Protein AF-A0A1H9HGC7-F1 (afdb_monomer_lite)

Secondary structure (DSSP, 8-state):
---HHHHHHHHHHHTT--HHHHHHHHT-S-HHHHHTT---HHHHHHHHHHHHHHHHHHHHHHHHHHHHH-TTEEEEE-TTS-EEEEESS-TT-EEEEEEETTEEEEEE-SHHHHHHHHHHHTT---EEEEETTEEEEESS--TT----HHHHHHHTTS--

pLDDT: mean 76.73, std 12.63, range [36.69, 89.75]

Structure (mmCIF, N/CA/C/O backbone):
data_AF-A0A1H9HGC7-F1
#
_entry.id   AF-A0A1H9HGC7-F1
#
loop_
_atom_site.group_PDB
_atom_site.id
_atom_site.type_symbol
_atom_site.label_atom_id
_atom_site.label_alt_id
_atom_site.label_comp_id
_atom_site.label_asym_id
_atom_site.label_entity_id
_atom_site.label_seq_id
_atom_site.pdbx_PDB_ins_code
_atom_site.Cartn_x
_atom_site.Cartn_y
_atom_site.Cartn_z
_atom_site.occupancy
_atom_site.B_iso_or_equiv
_atom_site.auth_seq_id
_atom_site.auth_comp_id
_atom_site.auth_asym_id
_atom_site.auth_atom_id
_atom_site.pdbx_PDB_model_num
ATOM 1 N N . MET A 1 1 ? 0.383 15.444 -14.347 1.00 65.25 1 MET A N 1
ATOM 2 C CA . MET A 1 1 ? 0.521 14.049 -14.819 1.00 65.25 1 MET A CA 1
ATOM 3 C C . MET A 1 1 ? 1.938 13.588 -14.507 1.00 65.25 1 MET A C 1
ATOM 5 O O . MET A 1 1 ? 2.855 14.262 -14.966 1.00 65.25 1 MET A O 1
ATOM 9 N N . PRO A 1 2 ? 2.133 12.532 -13.699 1.00 83.44 2 PRO A N 1
ATOM 10 C CA . PRO A 1 2 ? 3.463 11.997 -13.406 1.00 83.44 2 PRO A CA 1
ATOM 11 C C . PRO A 1 2 ? 4.119 11.429 -14.672 1.00 83.44 2 PRO A C 1
ATOM 13 O O . PRO A 1 2 ? 3.441 10.863 -15.534 1.00 83.44 2 PRO A O 1
ATOM 16 N N . THR A 1 3 ? 5.437 11.585 -14.802 1.00 88.50 3 THR A N 1
ATOM 17 C CA . THR A 1 3 ? 6.179 11.038 -15.945 1.00 88.50 3 THR A CA 1
ATOM 18 C C . THR A 1 3 ? 6.333 9.520 -15.819 1.00 88.50 3 THR A C 1
ATOM 20 O O . THR A 1 3 ? 6.203 8.951 -14.735 1.00 88.50 3 THR A O 1
ATOM 23 N N . ILE A 1 4 ? 6.669 8.829 -16.915 1.00 85.81 4 ILE A N 1
ATOM 24 C CA . ILE A 1 4 ? 6.965 7.384 -16.867 1.00 85.81 4 ILE A CA 1
ATOM 25 C C . ILE A 1 4 ? 8.121 7.057 -15.908 1.00 85.81 4 ILE A C 1
ATOM 27 O O . ILE A 1 4 ? 8.149 5.991 -15.297 1.00 85.81 4 ILE A O 1
ATOM 31 N N . ARG A 1 5 ? 9.064 7.994 -15.744 1.00 85.31 5 ARG A N 1
ATOM 32 C CA . ARG A 1 5 ? 10.174 7.878 -14.800 1.00 85.31 5 ARG A CA 1
ATOM 33 C C . ARG A 1 5 ? 9.674 7.911 -13.359 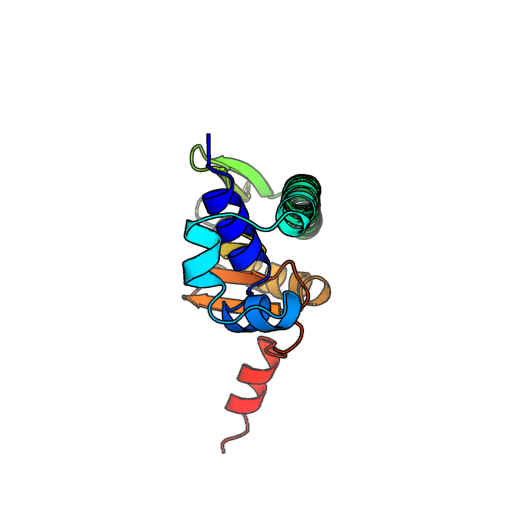1.00 85.31 5 ARG A C 1
ATOM 35 O O . ARG A 1 5 ? 10.078 7.045 -12.586 1.00 85.31 5 ARG A O 1
ATOM 42 N N . ASP A 1 6 ? 8.792 8.857 -13.039 1.00 87.56 6 ASP A N 1
ATOM 43 C CA . ASP A 1 6 ? 8.202 8.995 -11.702 1.00 87.56 6 ASP A CA 1
ATOM 44 C C . ASP A 1 6 ? 7.384 7.754 -11.346 1.00 87.56 6 ASP A C 1
ATOM 46 O O . ASP A 1 6 ? 7.555 7.184 -10.272 1.00 87.56 6 ASP A O 1
ATOM 50 N N . ARG A 1 7 ? 6.566 7.272 -12.291 1.00 88.31 7 ARG A N 1
ATOM 51 C CA . ARG A 1 7 ? 5.774 6.041 -12.142 1.00 88.31 7 ARG A CA 1
ATOM 52 C C . ARG A 1 7 ? 6.665 4.821 -11.894 1.00 88.31 7 ARG A C 1
ATOM 54 O O . ARG A 1 7 ? 6.388 4.020 -11.004 1.00 88.31 7 ARG A O 1
ATOM 61 N N . PHE A 1 8 ? 7.784 4.709 -12.615 1.00 88.56 8 PHE A N 1
ATOM 62 C CA . PHE A 1 8 ? 8.765 3.650 -12.368 1.00 88.56 8 PHE A CA 1
ATOM 63 C C . PHE A 1 8 ? 9.429 3.767 -10.992 1.00 88.56 8 PHE A C 1
ATOM 65 O O . PHE A 1 8 ? 9.649 2.755 -10.331 1.00 88.56 8 PHE A O 1
ATOM 72 N N . ASP A 1 9 ? 9.765 4.979 -10.544 1.00 87.06 9 ASP A N 1
ATOM 73 C CA . ASP A 1 9 ? 10.339 5.176 -9.212 1.00 87.06 9 ASP A CA 1
ATOM 74 C C . ASP A 1 9 ? 9.341 4.840 -8.098 1.00 87.06 9 ASP A C 1
ATOM 76 O O . ASP A 1 9 ? 9.755 4.286 -7.078 1.00 87.06 9 ASP A O 1
ATOM 80 N N . THR A 1 10 ? 8.048 5.112 -8.295 1.00 86.75 10 THR A N 1
ATOM 81 C CA . THR A 1 10 ? 6.971 4.666 -7.399 1.00 86.75 10 THR A CA 1
ATOM 82 C C . THR A 1 10 ? 6.912 3.145 -7.334 1.00 86.75 10 THR A C 1
ATOM 84 O O . THR A 1 10 ? 7.028 2.595 -6.241 1.00 86.75 10 THR A O 1
ATOM 87 N N . LEU A 1 11 ? 6.857 2.466 -8.487 1.00 87.00 11 LEU A N 1
ATOM 88 C CA . LEU A 1 11 ? 6.891 1.003 -8.558 1.00 87.00 11 LEU A CA 1
ATOM 89 C C . LEU A 1 11 ? 8.130 0.434 -7.853 1.00 87.00 11 LEU A C 1
ATOM 91 O O . LEU A 1 11 ? 8.024 -0.460 -7.020 1.00 87.00 11 LEU A O 1
ATOM 95 N N . ARG A 1 12 ? 9.321 0.969 -8.149 1.00 87.06 12 ARG A N 1
ATOM 96 C CA . ARG A 1 12 ? 10.576 0.512 -7.540 1.00 87.06 12 ARG A CA 1
ATOM 97 C C . ARG A 1 12 ? 10.525 0.621 -6.016 1.00 87.06 12 ARG A C 1
ATOM 99 O O . ARG A 1 12 ? 10.976 -0.289 -5.327 1.00 87.06 12 ARG A O 1
ATOM 106 N N . LYS A 1 13 ? 10.009 1.738 -5.494 1.00 85.25 13 LYS A N 1
ATOM 107 C CA . LYS A 1 13 ? 9.845 1.945 -4.049 1.00 85.25 13 LYS A CA 1
ATOM 108 C C . LYS A 1 13 ? 8.814 0.984 -3.460 1.00 85.25 13 LYS A C 1
ATOM 110 O O . LYS A 1 13 ? 9.096 0.420 -2.410 1.00 85.25 13 LYS A O 1
ATOM 115 N N . ALA A 1 14 ? 7.686 0.768 -4.138 1.00 82.25 14 ALA A N 1
ATOM 116 C CA . ALA A 1 14 ? 6.649 -0.166 -3.707 1.00 82.25 14 ALA A CA 1
ATOM 117 C C . ALA A 1 14 ? 7.193 -1.590 -3.572 1.00 82.25 14 ALA A C 1
ATOM 119 O O . ALA A 1 14 ? 7.023 -2.221 -2.535 1.00 82.25 14 ALA A O 1
ATOM 120 N N . MET A 1 15 ? 7.943 -2.046 -4.575 1.00 81.19 15 MET A N 1
ATOM 121 C CA . MET A 1 15 ? 8.594 -3.359 -4.585 1.00 81.19 15 MET A CA 1
ATOM 122 C C . MET A 1 15 ? 9.834 -3.443 -3.681 1.00 81.19 15 MET A C 1
ATOM 124 O O . MET A 1 15 ? 10.465 -4.494 -3.605 1.00 81.19 15 MET A O 1
ATOM 128 N N . ASN A 1 16 ? 10.223 -2.340 -3.030 1.00 79.94 16 ASN A N 1
ATOM 129 C CA . ASN A 1 16 ? 11.457 -2.210 -2.255 1.00 79.94 16 ASN A CA 1
ATOM 130 C C . ASN A 1 16 ? 12.726 -2.637 -3.030 1.00 79.94 16 ASN A C 1
ATOM 132 O O . ASN A 1 16 ? 13.687 -3.140 -2.451 1.00 79.94 16 ASN A O 1
ATOM 136 N N . TRP A 1 17 ? 12.746 -2.438 -4.351 1.00 83.56 17 TRP A N 1
ATOM 137 C CA . TRP A 1 17 ? 13.875 -2.833 -5.194 1.00 83.56 17 TRP A CA 1
ATOM 138 C C . TRP A 1 17 ? 15.028 -1.844 -5.080 1.00 83.56 17 TRP A C 1
ATOM 140 O O . TRP A 1 17 ? 14.872 -0.643 -5.346 1.00 83.56 17 TRP A O 1
ATOM 150 N N . ALA A 1 18 ? 16.222 -2.340 -4.769 1.00 84.75 18 ALA A N 1
ATOM 151 C CA . ALA A 1 18 ? 17.431 -1.552 -4.924 1.00 84.75 18 ALA A CA 1
ATOM 152 C C . ALA A 1 18 ? 17.772 -1.382 -6.415 1.00 84.75 18 ALA A C 1
ATOM 154 O O . ALA A 1 18 ? 17.355 -2.154 -7.280 1.00 84.75 18 ALA A O 1
ATOM 155 N N . TRP A 1 19 ? 18.579 -0.372 -6.740 1.00 84.62 19 TRP A N 1
ATOM 156 C CA . TRP A 1 19 ? 19.085 -0.217 -8.109 1.00 84.62 19 TRP A CA 1
ATOM 157 C C . TRP A 1 19 ? 19.912 -1.425 -8.568 1.00 84.62 19 TRP A C 1
ATOM 159 O O . TRP A 1 19 ? 19.841 -1.791 -9.738 1.00 84.62 19 TRP A O 1
ATOM 169 N N . SER A 1 20 ? 20.609 -2.086 -7.640 1.00 83.25 20 SER A N 1
ATOM 170 C CA . SER A 1 20 ? 21.324 -3.343 -7.879 1.00 83.25 20 SER A CA 1
ATOM 171 C C . SER A 1 20 ? 20.393 -4.504 -8.237 1.00 83.25 20 SER A C 1
ATOM 173 O O . SER A 1 20 ? 20.763 -5.356 -9.043 1.00 83.25 20 SER A O 1
ATOM 175 N N . ASP A 1 21 ? 19.176 -4.540 -7.687 1.00 81.38 21 ASP A N 1
ATOM 176 C CA . ASP A 1 21 ? 18.182 -5.548 -8.065 1.00 81.38 21 ASP A CA 1
ATOM 177 C C . ASP A 1 21 ? 17.707 -5.327 -9.494 1.00 81.38 21 ASP A C 1
ATOM 179 O O . ASP A 1 21 ? 17.607 -6.276 -10.266 1.00 81.38 21 ASP A O 1
ATOM 183 N N . ILE A 1 22 ? 17.496 -4.069 -9.882 1.00 80.62 22 ILE A N 1
ATOM 184 C CA . ILE A 1 22 ? 17.139 -3.723 -11.260 1.00 80.62 22 ILE A CA 1
ATOM 185 C C . ILE A 1 22 ? 18.280 -4.087 -12.216 1.00 80.62 22 ILE A C 1
ATOM 187 O O . ILE A 1 22 ? 18.021 -4.636 -13.288 1.00 80.62 22 ILE A O 1
ATOM 191 N N . ASP A 1 23 ? 19.533 -3.826 -11.842 1.00 81.69 23 ASP A N 1
ATOM 192 C CA . ASP A 1 23 ? 20.704 -4.255 -12.617 1.00 81.69 23 ASP A CA 1
ATOM 193 C C . ASP A 1 23 ? 20.703 -5.774 -12.826 1.00 81.69 23 ASP A C 1
ATOM 195 O O . ASP A 1 23 ? 20.821 -6.239 -13.961 1.00 81.69 23 ASP A O 1
ATOM 199 N N . ARG A 1 24 ? 20.462 -6.547 -11.759 1.00 79.00 24 ARG A N 1
ATOM 200 C CA . ARG A 1 24 ? 20.371 -8.014 -11.804 1.00 79.00 24 ARG A CA 1
ATOM 201 C C . ARG A 1 24 ? 19.218 -8.510 -12.684 1.00 79.00 24 ARG A C 1
ATOM 203 O O . ARG A 1 24 ? 19.439 -9.375 -13.524 1.00 79.00 24 ARG A O 1
ATOM 210 N N . ILE A 1 25 ? 18.016 -7.954 -12.526 1.00 73.56 25 ILE A N 1
ATOM 211 C CA . ILE A 1 25 ? 16.813 -8.338 -13.291 1.00 73.56 25 ILE A CA 1
ATOM 212 C C . ILE A 1 25 ? 16.983 -8.022 -14.781 1.00 73.56 25 ILE A C 1
ATOM 214 O O . ILE A 1 25 ? 16.529 -8.772 -15.640 1.00 73.56 25 ILE A O 1
ATOM 218 N N . THR A 1 26 ? 17.628 -6.899 -15.100 1.00 73.56 26 THR A N 1
ATOM 219 C CA . THR A 1 26 ? 17.728 -6.405 -16.482 1.00 73.56 26 THR A CA 1
ATOM 220 C C . THR A 1 26 ? 19.036 -6.755 -17.185 1.00 73.56 26 THR A C 1
ATOM 222 O O . THR A 1 26 ? 19.164 -6.475 -18.378 1.00 73.56 26 THR A O 1
ATOM 225 N N . GLY A 1 27 ? 20.013 -7.315 -16.467 1.00 73.94 27 GLY A N 1
ATOM 226 C CA . GLY A 1 27 ? 21.366 -7.574 -16.968 1.00 73.94 27 GLY A CA 1
ATOM 227 C C . GLY A 1 27 ? 22.159 -6.306 -17.312 1.00 73.94 27 GLY A C 1
ATOM 228 O O . GLY A 1 27 ? 23.167 -6.378 -18.016 1.00 73.94 27 GLY A O 1
ATOM 229 N N . ARG A 1 28 ? 21.703 -5.128 -16.870 1.00 73.69 28 ARG A N 1
ATOM 230 C CA . ARG A 1 28 ? 22.367 -3.844 -17.136 1.00 73.69 28 ARG A CA 1
ATOM 231 C C . ARG A 1 28 ? 23.425 -3.564 -16.070 1.00 73.69 28 ARG A C 1
ATOM 233 O O . ARG A 1 28 ? 23.315 -4.008 -14.936 1.00 73.69 28 ARG A O 1
ATOM 240 N N . LYS A 1 29 ? 24.449 -2.790 -16.441 1.00 70.75 29 LYS A N 1
ATOM 241 C CA . LYS A 1 29 ? 25.354 -2.135 -15.486 1.00 70.75 29 LYS A CA 1
ATOM 242 C C . LYS A 1 29 ? 24.912 -0.674 -15.354 1.00 70.75 29 LYS A C 1
ATOM 244 O O . LYS A 1 29 ? 24.826 0.017 -16.372 1.00 70.75 29 LYS A O 1
ATOM 249 N N . ASN A 1 30 ? 24.638 -0.206 -14.135 1.00 75.12 30 ASN A N 1
ATOM 250 C CA . ASN A 1 30 ? 24.211 1.165 -13.815 1.00 75.12 30 ASN A CA 1
ATOM 251 C C . ASN A 1 30 ? 22.805 1.535 -14.334 1.00 75.12 30 ASN A C 1
ATOM 253 O O . ASN A 1 30 ? 22.620 2.516 -15.064 1.00 75.12 30 ASN A O 1
ATOM 257 N N . ALA A 1 31 ? 21.790 0.765 -13.949 1.00 72.88 31 ALA A N 1
ATOM 258 C CA . ALA A 1 31 ? 20.389 0.982 -14.300 1.00 72.88 31 ALA A CA 1
ATOM 259 C C . ALA A 1 31 ? 19.909 2.382 -13.913 1.00 72.88 31 ALA A C 1
ATOM 261 O O . ALA A 1 31 ? 19.223 3.010 -14.717 1.00 72.88 31 ALA A O 1
ATOM 262 N N . ALA A 1 32 ? 20.333 2.905 -12.757 1.00 71.19 32 ALA A N 1
ATOM 263 C CA . ALA A 1 32 ? 19.978 4.249 -12.294 1.00 71.19 32 ALA A CA 1
ATOM 264 C C . ALA A 1 32 ? 20.281 5.336 -13.348 1.00 71.19 32 ALA A C 1
ATOM 266 O O . ALA A 1 32 ? 19.413 6.139 -13.6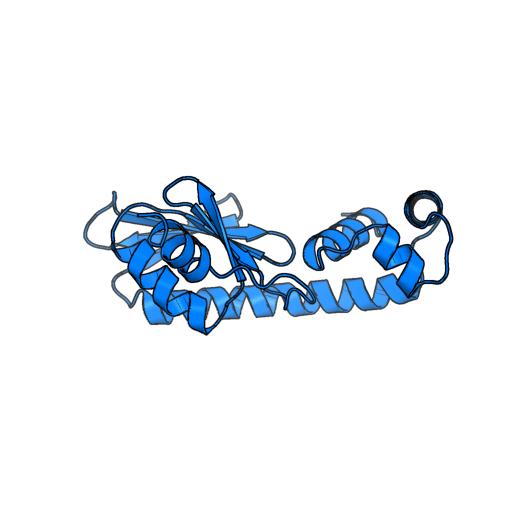86 1.00 71.19 32 ALA A O 1
ATOM 267 N N . THR A 1 33 ? 21.483 5.314 -13.930 1.00 66.94 33 THR A N 1
ATOM 268 C CA . THR A 1 33 ? 21.955 6.307 -14.915 1.00 66.94 33 THR A CA 1
ATOM 269 C C . THR A 1 33 ? 21.389 6.081 -16.321 1.00 66.94 33 THR A C 1
ATOM 271 O O . THR A 1 33 ? 21.372 6.992 -17.145 1.00 66.94 33 THR A O 1
ATOM 274 N N . ASN A 1 34 ? 20.945 4.865 -16.638 1.00 67.94 34 ASN A N 1
ATOM 275 C CA . ASN A 1 34 ? 20.360 4.547 -17.944 1.00 67.94 34 ASN A CA 1
ATOM 276 C C . ASN A 1 34 ? 18.846 4.769 -17.973 1.00 67.94 34 ASN A C 1
ATOM 278 O O . ASN A 1 34 ? 18.289 5.129 -19.010 1.00 67.94 34 ASN A O 1
ATOM 282 N N . ILE A 1 35 ? 18.176 4.599 -16.837 1.00 70.19 35 ILE A N 1
ATOM 283 C CA . ILE A 1 35 ? 16.739 4.826 -16.705 1.00 70.19 35 ILE A CA 1
ATOM 284 C C . ILE A 1 35 ? 16.386 6.315 -16.767 1.00 70.19 35 ILE A C 1
ATOM 286 O O . ILE A 1 35 ? 15.309 6.650 -17.253 1.00 70.19 35 ILE A O 1
ATOM 290 N N . THR A 1 36 ? 17.302 7.212 -16.390 1.00 64.62 36 THR A N 1
ATOM 291 C CA . THR A 1 36 ? 17.152 8.654 -16.657 1.00 64.62 36 THR A CA 1
ATOM 292 C C . THR A 1 36 ? 17.128 8.980 -18.152 1.00 64.62 36 THR A C 1
ATOM 294 O O . THR A 1 36 ? 16.536 9.983 -18.535 1.00 64.62 36 THR A O 1
ATOM 297 N N . LYS A 1 37 ? 17.717 8.130 -19.008 1.00 70.62 37 LYS A N 1
ATOM 298 C CA . LYS A 1 37 ? 17.674 8.279 -20.472 1.00 70.62 37 LYS A CA 1
ATOM 299 C C . LYS A 1 37 ? 16.448 7.607 -21.088 1.00 70.62 37 LYS A C 1
ATOM 301 O O . LYS A 1 37 ? 15.843 8.168 -21.997 1.00 70.62 37 LYS A O 1
ATOM 306 N N . ARG A 1 38 ? 16.097 6.395 -20.638 1.00 76.50 38 ARG A N 1
ATOM 307 C CA . ARG A 1 38 ? 14.918 5.656 -21.121 1.00 76.50 38 ARG A CA 1
ATOM 308 C C . ARG A 1 38 ? 14.493 4.552 -20.152 1.00 76.50 38 ARG A C 1
ATOM 310 O O . ARG A 1 38 ? 15.275 3.647 -19.851 1.00 76.50 38 ARG A O 1
ATOM 317 N N . VAL A 1 39 ? 13.221 4.570 -19.753 1.00 78.31 39 VAL A N 1
ATOM 318 C CA . VAL A 1 39 ? 12.591 3.479 -18.994 1.00 78.31 39 VAL A CA 1
ATOM 319 C C . VAL A 1 39 ? 12.482 2.225 -19.890 1.00 78.31 39 VAL A C 1
ATOM 321 O O . VAL A 1 39 ? 12.060 2.339 -21.043 1.00 78.31 39 VAL A O 1
ATOM 324 N N . PRO A 1 40 ? 12.921 1.034 -19.432 1.00 74.69 40 PRO A N 1
ATOM 325 C CA . PRO A 1 40 ? 12.818 -0.209 -20.197 1.00 74.69 40 PRO A CA 1
ATOM 326 C C . PRO A 1 40 ? 11.374 -0.575 -20.562 1.00 74.69 40 PRO A C 1
ATOM 328 O O . PRO A 1 40 ? 10.469 -0.359 -19.768 1.00 74.69 40 PRO A O 1
ATOM 331 N N . ALA A 1 41 ? 11.166 -1.234 -21.706 1.00 78.81 41 ALA A N 1
ATOM 332 C CA . ALA A 1 41 ? 9.830 -1.630 -22.167 1.00 78.81 41 ALA A CA 1
ATOM 333 C C . ALA A 1 41 ? 9.069 -2.518 -21.160 1.00 78.81 41 ALA A C 1
ATOM 335 O O . ALA A 1 41 ? 7.890 -2.286 -20.916 1.00 78.81 41 ALA A O 1
ATOM 336 N N . TRP A 1 42 ? 9.747 -3.476 -20.514 1.00 80.06 42 TRP A N 1
ATOM 337 C CA . TRP A 1 42 ? 9.127 -4.353 -19.508 1.00 80.06 42 TRP A CA 1
ATOM 338 C C . TRP A 1 42 ? 8.553 -3.579 -18.312 1.00 80.06 42 TRP A C 1
ATOM 340 O O . TRP A 1 42 ? 7.564 -3.999 -17.717 1.00 80.06 42 TRP A O 1
ATOM 350 N N . ALA A 1 43 ? 9.148 -2.431 -17.974 1.00 81.75 43 ALA A N 1
ATOM 351 C CA . ALA A 1 43 ? 8.710 -1.626 -16.847 1.00 81.75 43 ALA A CA 1
ATOM 352 C C . ALA A 1 43 ? 7.350 -0.973 -17.108 1.00 81.75 43 ALA A C 1
ATOM 354 O O . ALA A 1 43 ? 6.623 -0.727 -16.158 1.00 81.75 43 ALA A O 1
ATOM 355 N N . HIS A 1 44 ? 6.968 -0.746 -18.369 1.00 82.62 44 HIS A N 1
ATOM 356 C CA . HIS A 1 44 ? 5.637 -0.229 -18.696 1.00 82.62 44 HIS A CA 1
ATOM 357 C C . HIS A 1 44 ? 4.538 -1.204 -18.267 1.00 82.62 44 HIS A C 1
ATOM 359 O O . HIS A 1 44 ? 3.603 -0.793 -17.589 1.00 82.62 44 HIS A O 1
ATOM 365 N N . LEU A 1 45 ? 4.700 -2.493 -18.588 1.00 82.75 45 LEU A N 1
ATOM 366 C CA . LEU A 1 45 ? 3.760 -3.537 -18.177 1.00 82.75 45 LEU A CA 1
ATOM 367 C C . LEU A 1 45 ? 3.709 -3.672 -16.650 1.00 82.75 45 LEU A C 1
ATOM 369 O O . LEU A 1 45 ? 2.634 -3.792 -16.073 1.00 82.75 45 LEU A O 1
ATOM 373 N N . ALA A 1 46 ? 4.868 -3.627 -15.988 1.00 83.31 46 ALA A N 1
ATOM 374 C CA . ALA A 1 46 ? 4.938 -3.722 -14.532 1.00 83.31 46 ALA A CA 1
ATOM 375 C C . ALA A 1 46 ? 4.283 -2.517 -13.832 1.00 83.31 46 ALA A C 1
ATOM 377 O O . ALA A 1 46 ? 3.597 -2.693 -12.828 1.00 83.31 46 ALA A O 1
ATOM 378 N N . ILE A 1 47 ? 4.461 -1.307 -14.375 1.00 85.56 47 ILE A N 1
ATOM 379 C CA . ILE A 1 47 ? 3.803 -0.087 -13.890 1.00 85.56 47 ILE A CA 1
ATOM 380 C C . ILE A 1 47 ? 2.289 -0.208 -14.053 1.00 85.56 47 ILE A C 1
ATOM 382 O O . ILE A 1 47 ? 1.562 0.027 -13.097 1.00 85.56 47 ILE A O 1
ATOM 386 N N . GLU A 1 48 ? 1.811 -0.596 -15.236 1.00 84.94 48 GLU A N 1
ATOM 387 C CA . GLU A 1 48 ? 0.376 -0.714 -15.511 1.00 84.94 48 GLU A CA 1
ATOM 388 C C . GLU A 1 48 ? -0.290 -1.773 -14.628 1.00 84.94 48 GLU A C 1
ATOM 390 O O . GLU A 1 48 ? -1.357 -1.531 -14.060 1.00 84.94 48 GLU A O 1
ATOM 395 N N . ALA A 1 49 ? 0.370 -2.920 -14.444 1.00 84.06 49 ALA A N 1
ATOM 396 C CA . ALA A 1 49 ? -0.088 -3.937 -13.512 1.00 84.06 49 ALA A CA 1
ATOM 397 C C . ALA A 1 49 ? -0.187 -3.360 -12.093 1.00 84.06 49 ALA A C 1
ATOM 399 O O . ALA A 1 49 ? -1.247 -3.428 -11.476 1.00 84.06 49 ALA A O 1
ATOM 400 N N . HIS A 1 50 ? 0.882 -2.742 -11.588 1.00 83.69 50 HIS A N 1
ATOM 401 C CA . HIS A 1 50 ? 0.902 -2.170 -10.243 1.00 83.69 50 HIS A CA 1
ATOM 402 C C . HIS A 1 50 ? -0.189 -1.118 -10.031 1.00 83.69 50 HIS A C 1
ATOM 404 O O . HIS A 1 50 ? -0.953 -1.236 -9.081 1.00 83.69 50 HIS A O 1
ATOM 410 N N . GLU A 1 51 ? -0.330 -0.158 -10.942 1.00 85.19 51 GLU A N 1
ATOM 411 C CA . GLU A 1 51 ? -1.338 0.904 -10.842 1.00 85.19 51 GLU A CA 1
ATOM 412 C C . GLU A 1 51 ? -2.775 0.376 -10.932 1.00 85.19 51 GLU A C 1
ATOM 414 O O . GLU A 1 51 ? -3.696 0.986 -10.394 1.00 85.19 51 GLU A O 1
ATOM 419 N N . THR A 1 52 ? -2.979 -0.777 -11.571 1.00 85.31 52 THR A N 1
ATOM 420 C CA . THR A 1 52 ? -4.290 -1.437 -11.629 1.00 85.31 52 THR A CA 1
ATOM 421 C C . THR A 1 52 ? -4.586 -2.241 -10.360 1.00 85.31 52 THR A C 1
ATOM 423 O O . THR A 1 52 ? -5.728 -2.278 -9.895 1.00 85.31 52 THR A O 1
ATOM 426 N N . TYR A 1 53 ? -3.577 -2.911 -9.797 1.00 81.44 53 TYR A N 1
ATOM 427 C CA . TYR A 1 53 ? -3.740 -3.774 -8.623 1.00 81.44 53 TYR A CA 1
ATOM 428 C C . TYR A 1 53 ? -3.692 -3.011 -7.299 1.00 81.44 53 TYR A C 1
ATOM 430 O O . TYR A 1 53 ? -4.374 -3.407 -6.355 1.00 81.44 53 TYR A O 1
ATOM 438 N N . GLU A 1 54 ? -2.929 -1.924 -7.214 1.00 82.25 54 GLU A N 1
ATOM 439 C CA . GLU A 1 54 ? -2.735 -1.165 -5.977 1.00 82.25 54 GLU A CA 1
ATOM 440 C C . GLU A 1 54 ? -4.059 -0.647 -5.387 1.00 82.25 54 GLU A C 1
ATOM 442 O O . GLU A 1 54 ? -4.313 -0.944 -4.219 1.00 82.25 54 GLU A O 1
ATOM 447 N N . PRO A 1 55 ? -4.980 -0.018 -6.147 1.00 84.12 55 PRO A N 1
ATOM 448 C CA . PRO A 1 55 ? -6.273 0.402 -5.602 1.00 84.12 55 PRO A CA 1
ATOM 449 C C . PRO A 1 55 ? -7.109 -0.766 -5.062 1.00 84.12 55 PRO A C 1
ATOM 451 O O . PRO A 1 55 ? -7.799 -0.632 -4.056 1.00 84.12 55 PRO A O 1
ATOM 454 N N . ARG A 1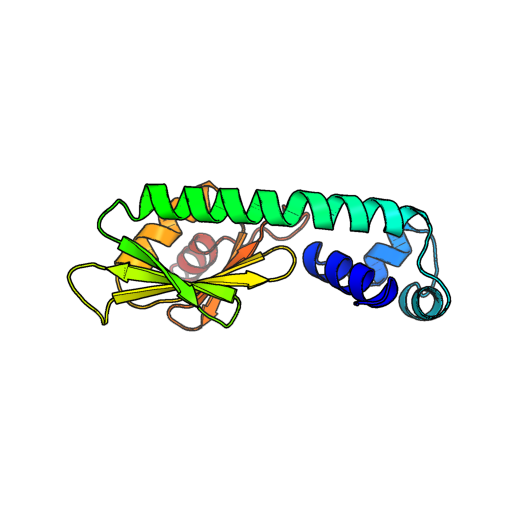 56 ? -7.031 -1.942 -5.702 1.00 84.75 56 ARG A N 1
ATOM 455 C CA . ARG A 1 56 ? -7.745 -3.142 -5.236 1.00 84.75 56 ARG A CA 1
ATOM 456 C C . ARG A 1 56 ? -7.171 -3.649 -3.918 1.00 84.75 56 ARG A C 1
ATOM 458 O O . ARG A 1 56 ? -7.929 -3.991 -3.018 1.00 84.75 56 ARG A O 1
ATOM 465 N N . LEU A 1 57 ? -5.845 -3.660 -3.786 1.00 82.69 57 LEU A N 1
ATOM 466 C CA . LEU A 1 57 ? -5.176 -4.014 -2.533 1.00 82.69 57 LEU A CA 1
ATOM 467 C C . LEU A 1 57 ? -5.545 -3.041 -1.410 1.00 82.69 57 LEU A C 1
ATOM 469 O O . LEU A 1 57 ? -5.817 -3.482 -0.298 1.00 82.69 57 LEU A O 1
ATOM 473 N N . GLN A 1 58 ? -5.611 -1.740 -1.701 1.00 86.69 58 GLN A N 1
ATOM 474 C CA . GLN A 1 58 ? -6.033 -0.730 -0.727 1.00 86.69 58 GLN A CA 1
ATOM 475 C C . GLN A 1 58 ? -7.463 -0.979 -0.231 1.00 86.69 58 GLN A C 1
ATOM 477 O O . GLN A 1 58 ? -7.698 -0.937 0.974 1.00 86.69 58 GLN A O 1
ATOM 482 N N . LEU A 1 59 ? -8.398 -1.311 -1.127 1.00 86.75 59 LEU A N 1
ATOM 483 C CA . LEU A 1 59 ? -9.768 -1.673 -0.745 1.00 86.75 59 LEU A CA 1
ATOM 484 C C . LEU A 1 59 ? -9.806 -2.912 0.155 1.00 86.75 59 LEU A C 1
ATOM 486 O O . LEU A 1 59 ? -10.470 -2.889 1.184 1.00 86.75 59 LEU A O 1
ATOM 490 N N . HIS A 1 60 ? -9.031 -3.952 -0.161 1.00 86.81 60 HIS A N 1
ATOM 491 C CA . HIS A 1 60 ? -8.947 -5.138 0.697 1.00 86.81 60 HIS A CA 1
ATOM 492 C C . HIS A 1 60 ? -8.414 -4.825 2.101 1.00 86.81 60 HIS A C 1
ATOM 494 O O . HIS A 1 60 ? -8.895 -5.402 3.073 1.00 86.81 60 HIS A O 1
ATOM 500 N N . VAL A 1 61 ? -7.449 -3.908 2.222 1.00 87.06 61 VAL A N 1
ATOM 501 C CA . VAL A 1 61 ? -6.948 -3.443 3.527 1.00 87.06 61 VAL A CA 1
ATOM 502 C C . VAL A 1 61 ? -8.043 -2.710 4.296 1.00 87.06 61 VAL A C 1
ATOM 504 O O . VAL A 1 61 ? -8.234 -2.975 5.480 1.00 87.06 61 VAL A O 1
ATOM 507 N N . ILE A 1 62 ? -8.770 -1.810 3.630 1.00 87.81 62 ILE A N 1
ATOM 508 C CA . ILE A 1 62 ? -9.881 -1.060 4.232 1.00 87.81 62 ILE A CA 1
ATOM 509 C C . ILE A 1 62 ? -10.955 -2.027 4.735 1.00 87.81 62 ILE A C 1
ATOM 511 O O . ILE A 1 62 ? -11.340 -1.954 5.898 1.00 87.81 62 ILE A O 1
ATOM 515 N N . ASP A 1 63 ? -11.372 -2.984 3.908 1.00 87.44 63 ASP A N 1
ATOM 516 C CA . ASP A 1 63 ? -12.366 -3.992 4.284 1.00 87.44 63 ASP A CA 1
ATOM 517 C C . ASP A 1 63 ? -11.887 -4.850 5.462 1.00 87.44 63 ASP A C 1
ATOM 519 O O . ASP A 1 63 ? -12.640 -5.096 6.406 1.00 87.44 63 ASP A O 1
ATOM 523 N N . ALA A 1 64 ? -10.618 -5.267 5.450 1.00 86.62 64 ALA A N 1
ATOM 524 C CA . ALA A 1 64 ? -10.020 -6.048 6.527 1.00 86.62 64 ALA A CA 1
ATOM 525 C C . ALA A 1 64 ? -9.966 -5.280 7.859 1.00 86.62 64 ALA A C 1
ATOM 527 O O . ALA A 1 64 ? -10.102 -5.900 8.917 1.00 86.62 64 ALA A O 1
ATOM 528 N N . ILE A 1 65 ? -9.760 -3.961 7.819 1.00 88.50 65 ILE A N 1
ATOM 529 C CA . ILE A 1 65 ? -9.785 -3.094 9.003 1.00 88.50 65 ILE A CA 1
ATOM 530 C C . ILE A 1 65 ? -11.226 -2.880 9.473 1.00 88.50 65 ILE A C 1
ATOM 532 O O . ILE A 1 65 ? -11.494 -3.069 10.657 1.00 88.50 65 ILE A O 1
ATOM 536 N N . ASN A 1 66 ? -12.157 -2.582 8.563 1.00 87.75 66 ASN A N 1
ATOM 537 C CA . ASN A 1 66 ? -13.580 -2.401 8.874 1.00 87.75 66 ASN A CA 1
ATOM 538 C C . ASN A 1 66 ? -14.167 -3.621 9.590 1.00 87.75 66 ASN A C 1
ATOM 540 O O . ASN A 1 66 ? -14.787 -3.487 10.641 1.00 87.75 66 ASN A O 1
ATOM 544 N N . GLN A 1 67 ? -13.904 -4.824 9.072 1.00 86.25 67 GLN A N 1
ATOM 545 C CA . GLN A 1 67 ? -14.372 -6.074 9.683 1.00 86.25 67 GLN A CA 1
ATOM 546 C C . GLN A 1 67 ? -13.853 -6.282 11.112 1.00 86.25 67 GLN A C 1
ATOM 548 O O . GLN A 1 67 ? -14.511 -6.938 11.914 1.00 86.25 67 GLN A O 1
ATOM 553 N N . ARG A 1 68 ? -12.665 -5.755 11.430 1.00 86.94 68 ARG A N 1
ATOM 554 C CA . ARG A 1 68 ? -12.026 -5.913 12.744 1.00 86.94 68 ARG A CA 1
ATOM 555 C C . ARG A 1 68 ? -12.424 -4.825 13.730 1.00 86.94 68 ARG A C 1
ATOM 557 O O . ARG A 1 68 ? -12.565 -5.114 14.919 1.00 86.94 68 ARG A O 1
ATOM 564 N N . LEU A 1 69 ? -12.575 -3.589 13.252 1.00 84.56 69 LEU A N 1
ATOM 565 C CA . LEU A 1 69 ? -13.001 -2.453 14.065 1.00 84.56 69 LEU A CA 1
ATOM 566 C C . LEU A 1 69 ? -14.483 -2.542 14.436 1.00 84.56 69 LEU A C 1
ATOM 568 O O . LEU A 1 69 ? -14.807 -2.215 15.573 1.00 84.56 69 LEU A O 1
ATOM 572 N N . GLY A 1 70 ? -15.329 -3.059 13.542 1.00 82.50 70 GLY A N 1
ATOM 573 C CA . GLY A 1 70 ? -16.773 -3.162 13.752 1.00 82.50 70 GLY A CA 1
ATOM 574 C C . GLY A 1 70 ? -17.521 -1.859 13.450 1.00 82.50 70 GLY A C 1
ATOM 575 O O . GLY A 1 70 ? -16.921 -0.825 13.162 1.00 82.50 70 GLY A O 1
ATOM 576 N N . ASP A 1 71 ? -18.852 -1.915 13.532 1.00 79.81 71 ASP A N 1
ATOM 577 C CA . ASP A 1 71 ? -19.757 -0.827 13.114 1.00 79.81 71 ASP A CA 1
ATOM 578 C C . ASP A 1 71 ? -19.736 0.401 14.049 1.00 79.81 71 ASP A C 1
ATOM 580 O O . ASP A 1 71 ? -20.281 1.461 13.741 1.00 79.81 71 ASP A O 1
ATOM 584 N N . GLU A 1 72 ? -19.110 0.266 15.215 1.00 79.31 72 GLU A N 1
ATOM 585 C CA . GLU A 1 72 ? -18.914 1.329 16.206 1.00 79.31 72 GLU A CA 1
ATOM 586 C C . GLU A 1 72 ? -17.889 2.400 15.784 1.00 79.31 72 GLU A C 1
ATOM 588 O O . GLU A 1 72 ? -17.874 3.489 16.369 1.00 79.31 72 GLU A O 1
ATOM 593 N N . TRP A 1 73 ? -17.065 2.109 14.770 1.00 82.62 73 TRP A N 1
ATOM 594 C CA . TRP A 1 73 ? -16.060 3.017 14.220 1.00 82.62 73 TRP A CA 1
ATOM 595 C C . TRP A 1 73 ? -16.521 3.585 12.879 1.00 82.62 73 TRP A C 1
ATOM 597 O O . TRP A 1 73 ? -16.758 2.859 11.916 1.00 82.62 73 TRP A O 1
ATOM 607 N N . LEU A 1 74 ? -16.611 4.910 12.798 1.00 82.44 74 LEU A N 1
ATOM 608 C CA . LEU A 1 74 ? -16.972 5.611 11.574 1.00 82.44 74 LEU A CA 1
ATOM 609 C C . LEU A 1 74 ? -15.733 5.912 10.735 1.00 82.44 74 LEU A C 1
ATOM 611 O O . LEU A 1 74 ? -14.731 6.424 11.236 1.00 82.44 74 LEU A O 1
ATOM 615 N N . LEU A 1 75 ? -15.838 5.642 9.434 1.00 84.44 75 LEU A N 1
ATOM 616 C CA . LEU A 1 75 ? -14.822 5.979 8.445 1.00 84.44 75 LEU A CA 1
ATOM 617 C C . LEU A 1 75 ? -15.019 7.420 7.969 1.00 84.44 75 LEU A C 1
ATOM 619 O O . LEU A 1 75 ? -16.067 7.779 7.427 1.00 84.44 75 LEU A O 1
ATOM 623 N N . LYS A 1 76 ? -13.977 8.236 8.107 1.00 82.94 76 LYS A N 1
ATOM 624 C CA . LYS A 1 76 ? -13.908 9.600 7.591 1.00 82.94 76 LYS A CA 1
ATOM 625 C C . LYS A 1 76 ? -12.705 9.732 6.665 1.00 82.94 76 LYS A C 1
ATOM 627 O O . LYS A 1 76 ? -11.565 9.556 7.077 1.00 82.94 76 LYS A O 1
ATOM 632 N N . GLN A 1 77 ? -12.949 10.058 5.400 1.00 79.88 77 GLN A N 1
ATOM 633 C CA . GLN A 1 77 ? -11.866 10.405 4.481 1.00 79.88 77 GLN A CA 1
ATOM 634 C C . GLN A 1 77 ? -11.432 11.850 4.705 1.00 79.88 77 GLN A C 1
ATOM 636 O O . GLN A 1 77 ? -12.248 12.775 4.667 1.00 79.88 77 GLN A O 1
ATOM 641 N N . GLU A 1 78 ? -10.138 12.041 4.924 1.00 77.38 78 GLU A N 1
ATOM 642 C CA . GLU A 1 78 ? -9.539 13.359 5.003 1.00 77.38 78 GLU A CA 1
ATOM 643 C C . GLU A 1 78 ? -9.231 13.936 3.611 1.00 77.38 78 GLU A C 1
ATOM 645 O O . GLU A 1 78 ? -8.940 13.191 2.671 1.00 77.38 78 GLU A O 1
ATOM 650 N N . PRO A 1 79 ? -9.178 15.276 3.468 1.00 68.50 79 PRO A N 1
ATOM 651 C CA . PRO A 1 79 ? -8.770 15.936 2.223 1.00 68.50 79 PRO A CA 1
ATOM 652 C C . PRO A 1 79 ? -7.348 15.573 1.767 1.00 68.50 79 PRO A C 1
ATOM 654 O O . PRO A 1 79 ? -7.009 15.728 0.597 1.00 68.50 79 PRO A O 1
ATOM 657 N N . SER A 1 80 ? -6.514 15.107 2.698 1.00 69.44 80 SER A N 1
ATOM 658 C CA . SER A 1 80 ? -5.154 14.614 2.468 1.00 69.44 80 SER A CA 1
ATOM 659 C C . SER A 1 80 ? -5.116 13.254 1.752 1.00 69.44 80 SER A C 1
ATOM 661 O O . SER A 1 80 ? -4.046 12.824 1.323 1.00 69.44 80 SER A O 1
ATOM 663 N N . GLY A 1 81 ? -6.263 12.574 1.625 1.00 70.25 81 GLY A N 1
ATOM 664 C CA . GLY A 1 81 ? -6.364 11.188 1.165 1.00 70.25 81 GLY A CA 1
ATOM 665 C C . GLY A 1 81 ? -6.118 10.154 2.269 1.00 70.25 81 GLY A C 1
ATOM 666 O O . GLY A 1 81 ? -6.174 8.956 1.996 1.00 70.25 81 GLY A O 1
ATOM 667 N N . ALA A 1 82 ? -5.852 10.592 3.505 1.00 77.62 82 ALA A N 1
ATOM 668 C CA . ALA A 1 82 ? -5.824 9.718 4.671 1.00 77.62 82 ALA A CA 1
ATOM 669 C C . ALA A 1 82 ? -7.241 9.251 5.037 1.00 77.62 82 ALA A C 1
ATOM 671 O O . ALA A 1 82 ? -8.227 9.953 4.806 1.00 77.62 82 ALA A O 1
ATOM 672 N N . ILE A 1 83 ? -7.341 8.058 5.613 1.00 85.06 83 ILE A N 1
ATOM 673 C CA . ILE A 1 83 ? -8.592 7.500 6.122 1.00 85.06 83 ILE A CA 1
ATOM 674 C C . ILE A 1 83 ? -8.507 7.510 7.643 1.00 85.06 83 ILE A C 1
ATOM 676 O O . ILE A 1 83 ? -7.670 6.818 8.210 1.00 85.06 83 ILE A O 1
ATOM 680 N N . ALA A 1 84 ? -9.365 8.279 8.297 1.00 85.31 84 ALA A N 1
ATOM 681 C CA . ALA A 1 84 ? -9.488 8.305 9.745 1.00 85.31 84 ALA A CA 1
ATOM 682 C C . ALA A 1 84 ? -10.655 7.412 10.180 1.00 85.31 84 ALA A C 1
ATOM 684 O O . ALA A 1 84 ? -11.762 7.516 9.649 1.00 85.31 84 ALA A O 1
ATOM 685 N N . TYR A 1 85 ? -10.409 6.541 11.149 1.00 85.62 85 TYR A N 1
ATOM 686 C CA . TYR A 1 85 ? -11.425 5.785 11.865 1.00 85.62 85 TYR A CA 1
ATOM 687 C C . TYR A 1 85 ? -11.621 6.433 13.226 1.00 85.62 85 TYR A C 1
ATOM 689 O O . TYR A 1 85 ? -10.658 6.577 13.978 1.00 85.62 85 TYR A O 1
ATOM 697 N N . GLN A 1 86 ? -12.860 6.791 13.548 1.00 82.94 86 GLN A N 1
ATOM 698 C CA . GLN A 1 86 ? -13.202 7.427 14.816 1.00 82.94 86 GLN A CA 1
ATOM 699 C C . GLN A 1 86 ? -14.316 6.658 15.521 1.00 82.94 86 GLN A C 1
ATOM 701 O O . GLN A 1 86 ? -15.318 6.298 14.903 1.00 82.94 86 GLN A O 1
ATOM 706 N N . SER A 1 87 ? -14.145 6.416 16.818 1.00 79.88 87 SER A N 1
ATOM 707 C CA . SER A 1 87 ? -15.174 5.788 17.646 1.00 79.88 87 SER A CA 1
ATOM 708 C C . SER A 1 87 ? -16.370 6.724 17.851 1.00 79.88 87 SER A C 1
ATOM 710 O O . SER A 1 87 ? -16.203 7.915 18.117 1.00 79.88 87 SER A O 1
ATOM 712 N N . ASN A 1 88 ? -17.590 6.182 17.802 1.00 69.62 88 ASN A N 1
ATOM 713 C CA . ASN A 1 88 ? -18.824 6.931 18.084 1.00 69.62 88 ASN A CA 1
ATOM 714 C C . ASN A 1 88 ? -18.896 7.512 19.513 1.00 69.62 88 ASN A C 1
ATOM 716 O O . ASN A 1 88 ? -19.699 8.411 19.764 1.00 69.62 88 ASN A O 1
ATOM 720 N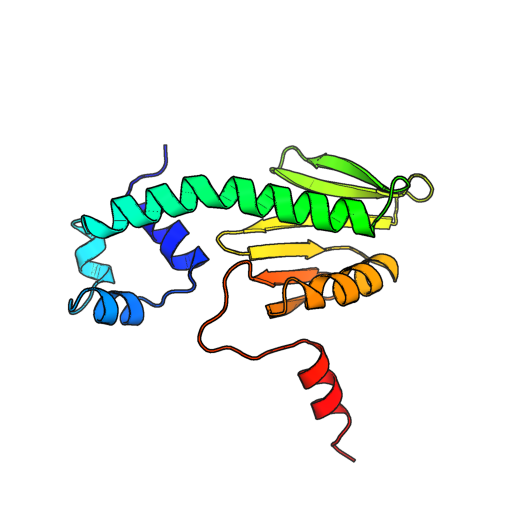 N . GLY A 1 89 ? -18.112 6.977 20.456 1.00 64.00 89 GLY A N 1
ATOM 721 C CA . GLY A 1 89 ? -18.187 7.330 21.878 1.00 64.00 89 GLY A CA 1
ATOM 722 C C . GLY A 1 89 ? -17.080 8.252 22.390 1.00 64.00 89 GLY A C 1
ATOM 723 O O . GLY A 1 89 ? -17.281 8.908 23.411 1.00 64.00 89 GLY A O 1
ATOM 724 N N . ASP A 1 90 ? -15.934 8.321 21.708 1.00 65.25 90 ASP A N 1
ATOM 725 C CA . ASP A 1 90 ? -14.785 9.111 22.155 1.00 65.25 90 ASP A CA 1
ATOM 726 C C . ASP A 1 90 ? -14.041 9.721 20.962 1.00 65.25 90 ASP A C 1
ATOM 728 O O . ASP A 1 90 ? -13.439 9.023 20.148 1.00 65.25 90 ASP A O 1
ATOM 732 N N . PHE A 1 91 ? -14.066 11.052 20.871 1.00 63.22 91 PHE A N 1
ATOM 733 C CA . PHE A 1 91 ? -13.394 11.788 19.801 1.00 63.22 91 PHE A CA 1
ATOM 734 C C . PHE A 1 91 ? -11.864 11.739 19.912 1.00 63.22 91 PHE A C 1
ATOM 736 O O . PHE A 1 91 ? -11.191 12.075 18.938 1.00 63.22 91 PHE A O 1
ATOM 743 N N . ASN A 1 92 ? -11.317 11.335 21.066 1.00 65.75 92 ASN A N 1
ATOM 744 C CA . ASN A 1 92 ? -9.874 11.190 21.269 1.00 65.75 92 ASN A CA 1
ATOM 745 C C . ASN A 1 92 ? -9.323 9.823 20.839 1.00 65.75 92 ASN A C 1
ATOM 747 O O . ASN A 1 92 ? -8.099 9.672 20.787 1.00 65.75 92 ASN A O 1
ATOM 751 N N . ASP A 1 93 ? -10.188 8.848 20.543 1.00 76.00 93 ASP A N 1
ATOM 752 C CA . ASP A 1 93 ? -9.786 7.526 20.062 1.00 76.00 93 ASP A CA 1
ATOM 753 C C . ASP A 1 93 ? -9.919 7.484 18.532 1.00 76.00 93 ASP A C 1
ATOM 755 O O . ASP A 1 93 ? -10.987 7.230 17.966 1.00 76.00 93 ASP A O 1
ATOM 759 N N . GLU A 1 94 ? -8.821 7.838 17.861 1.00 84.19 94 GLU A N 1
ATOM 760 C CA . GLU A 1 94 ? -8.723 7.916 16.405 1.00 84.19 94 GLU A CA 1
ATOM 761 C C . GLU A 1 94 ? -7.606 7.001 15.893 1.00 84.19 94 GLU A C 1
ATOM 763 O O . GLU A 1 94 ? -6.469 7.019 16.384 1.00 84.19 94 GLU A O 1
ATOM 768 N N . ILE A 1 95 ? -7.933 6.219 14.865 1.00 87.25 95 ILE A N 1
ATOM 769 C CA . ILE A 1 95 ? -6.986 5.394 14.121 1.00 87.25 95 ILE A CA 1
ATOM 770 C C . ILE A 1 95 ? -6.915 5.926 12.693 1.00 87.25 95 ILE A C 1
ATOM 772 O O . ILE A 1 95 ? -7.855 5.826 11.916 1.00 87.25 95 ILE A O 1
ATOM 776 N N . ASN A 1 96 ? -5.765 6.461 12.327 1.00 88.62 96 ASN A N 1
ATOM 777 C CA . ASN A 1 96 ? -5.457 6.978 11.008 1.00 88.62 96 ASN A CA 1
ATOM 778 C C . ASN A 1 96 ? -4.762 5.911 10.154 1.00 88.62 96 ASN A C 1
ATOM 780 O O . ASN A 1 96 ? -3.704 5.395 10.518 1.00 88.62 96 ASN A O 1
ATOM 784 N N . LEU A 1 97 ? -5.337 5.626 8.991 1.00 89.75 97 LEU A N 1
ATOM 785 C CA . LEU A 1 97 ? -4.813 4.772 7.935 1.00 89.75 97 LEU A CA 1
ATOM 786 C C . LEU A 1 97 ? -4.320 5.640 6.775 1.00 89.75 97 LEU A C 1
ATOM 788 O O . LEU A 1 97 ? -5.060 6.433 6.194 1.00 89.75 97 LEU A O 1
ATOM 792 N N . THR A 1 98 ? -3.063 5.450 6.395 1.00 89.00 98 THR A N 1
ATOM 793 C CA . THR A 1 98 ? -2.464 6.104 5.226 1.00 89.00 98 THR A CA 1
ATOM 794 C C . THR A 1 98 ? -1.804 5.078 4.321 1.00 89.00 98 THR A C 1
ATOM 796 O O . THR A 1 98 ? -1.180 4.126 4.788 1.00 89.00 98 THR A O 1
ATOM 799 N N . PHE A 1 99 ? -1.932 5.265 3.010 1.00 86.44 99 PHE A N 1
ATOM 800 C CA . PHE A 1 99 ? -1.290 4.401 2.027 1.00 86.44 99 PHE A CA 1
ATOM 801 C C . PHE A 1 99 ? 0.014 5.016 1.535 1.00 86.44 99 PHE A C 1
ATOM 803 O O . PHE A 1 99 ? 0.106 6.212 1.26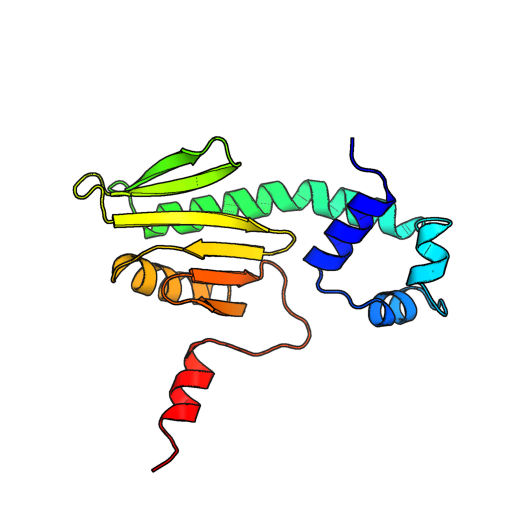1 1.00 86.44 99 PHE A O 1
ATOM 810 N N . ALA A 1 100 ? 1.029 4.170 1.413 1.00 82.94 100 ALA A N 1
ATOM 811 C CA . ALA A 1 100 ? 2.302 4.493 0.795 1.00 82.94 100 ALA A CA 1
ATOM 812 C C . ALA A 1 100 ? 2.584 3.460 -0.307 1.00 82.94 100 ALA A C 1
ATOM 814 O O . ALA A 1 100 ? 2.017 2.370 -0.276 1.00 82.94 100 ALA A O 1
ATOM 815 N N . PRO A 1 101 ? 3.482 3.740 -1.265 1.00 78.75 101 PRO A N 1
ATOM 816 C CA . PRO A 1 101 ? 3.801 2.765 -2.304 1.00 78.75 101 PRO A CA 1
ATOM 817 C C . PRO A 1 101 ? 4.203 1.413 -1.692 1.00 78.75 101 PRO A C 1
ATOM 819 O O . PRO A 1 101 ? 5.178 1.342 -0.935 1.00 78.75 101 PRO A O 1
ATOM 822 N N . GLY A 1 102 ? 3.430 0.361 -1.992 1.00 78.06 102 GLY A N 1
ATOM 823 C CA . GLY A 1 102 ? 3.654 -1.017 -1.519 1.00 78.06 102 GLY A CA 1
ATOM 824 C C . GLY A 1 102 ? 3.442 -1.259 -0.016 1.00 78.06 102 GLY A C 1
ATOM 825 O O . GLY A 1 102 ? 3.858 -2.297 0.508 1.00 78.06 102 GLY A O 1
ATOM 826 N N . ALA A 1 103 ? 2.834 -0.313 0.701 1.00 85.50 103 ALA A N 1
ATOM 827 C CA . ALA A 1 103 ? 2.648 -0.391 2.144 1.00 85.50 103 ALA A CA 1
ATOM 828 C C . ALA A 1 103 ? 1.402 0.372 2.613 1.00 85.50 103 ALA A C 1
ATOM 830 O O . ALA A 1 103 ? 0.898 1.270 1.944 1.00 85.50 103 ALA A O 1
ATOM 831 N N . PHE A 1 104 ? 0.948 0.075 3.821 1.00 88.94 104 PHE A N 1
ATOM 832 C CA . PHE A 1 104 ? 0.010 0.936 4.533 1.00 88.94 104 PHE A CA 1
ATOM 833 C C . PHE A 1 104 ? 0.528 1.221 5.933 1.00 88.94 104 PHE A C 1
ATOM 835 O O . PHE A 1 104 ? 1.327 0.466 6.485 1.00 88.94 104 PHE A O 1
ATOM 842 N N . ILE A 1 105 ? 0.123 2.353 6.485 1.00 89.44 105 ILE A N 1
ATOM 843 C CA . ILE A 1 105 ? 0.554 2.823 7.791 1.00 89.44 105 ILE A CA 1
ATOM 844 C C . ILE A 1 105 ? -0.694 3.042 8.624 1.00 89.44 105 ILE A C 1
ATOM 846 O O . ILE A 1 105 ? -1.579 3.802 8.232 1.00 89.44 105 ILE A O 1
ATOM 850 N N . LEU A 1 106 ? -0.736 2.378 9.772 1.00 89.62 106 LEU A N 1
ATOM 851 C CA . LEU A 1 106 ? -1.719 2.612 10.813 1.00 89.62 106 LEU A CA 1
ATOM 852 C C . LEU A 1 106 ? -1.084 3.451 11.905 1.00 89.62 106 LEU A C 1
ATOM 854 O O . LEU A 1 106 ? 0.021 3.165 12.362 1.00 89.62 106 LEU A O 1
ATOM 858 N N . SER A 1 107 ? -1.783 4.491 12.328 1.00 87.62 107 SER A N 1
ATOM 859 C CA . SER A 1 107 ? -1.367 5.323 13.444 1.00 87.62 107 SER A CA 1
ATOM 860 C C . SER A 1 107 ? -2.541 5.657 14.337 1.00 87.62 107 SER A C 1
ATOM 862 O O . SER A 1 107 ? -3.646 5.820 13.853 1.00 87.62 107 SER A O 1
ATOM 864 N N . GLY A 1 108 ? -2.316 5.754 15.633 1.00 84.12 108 GLY A N 1
ATOM 865 C CA . GLY A 1 108 ? -3.369 6.011 16.601 1.00 84.12 108 GLY A CA 1
ATOM 866 C C . GLY A 1 108 ? -2.836 5.859 18.013 1.00 84.12 108 GLY A C 1
ATOM 867 O O . GLY A 1 108 ? -1.642 5.628 18.229 1.00 84.12 108 GLY A O 1
ATOM 868 N N . LYS A 1 109 ? -3.720 6.002 18.990 1.00 78.62 109 LYS A N 1
ATOM 869 C CA . LYS A 1 109 ? -3.384 5.834 20.403 1.00 78.62 109 LYS A CA 1
ATOM 870 C C . LYS A 1 109 ? -4.416 4.925 21.041 1.00 78.62 109 LYS A C 1
ATOM 872 O O . LYS A 1 109 ? -5.581 5.011 20.704 1.00 78.62 109 LYS A O 1
ATOM 877 N N . GLY A 1 110 ? -3.977 4.097 21.981 1.00 77.38 110 GLY A N 1
ATOM 878 C CA . GLY A 1 110 ? -4.872 3.276 22.786 1.00 77.38 110 GLY A CA 1
ATOM 879 C C . GLY A 1 110 ? -4.836 1.782 22.453 1.00 77.38 110 GLY A C 1
ATOM 880 O O . GLY A 1 110 ? -4.252 1.361 21.452 1.00 77.38 110 GLY A O 1
ATOM 881 N N . PRO A 1 111 ? -5.470 0.968 23.313 1.00 79.25 111 PRO A N 1
ATOM 882 C CA . PRO A 1 111 ? -5.398 -0.492 23.256 1.00 79.25 111 PRO A CA 1
ATOM 883 C C . PRO A 1 111 ? -6.103 -1.074 22.025 1.00 79.25 111 PRO A C 1
ATOM 885 O O . PRO A 1 111 ? -5.801 -2.189 21.603 1.00 79.25 111 PRO A O 1
ATOM 888 N N . ARG A 1 112 ? -7.036 -0.329 21.413 1.00 84.69 112 ARG A N 1
ATOM 889 C CA . ARG A 1 112 ? -7.745 -0.795 20.217 1.00 84.69 112 ARG A CA 1
ATOM 890 C C . ARG A 1 112 ? -6.817 -0.915 19.013 1.00 84.69 112 ARG A C 1
ATOM 892 O O . ARG A 1 112 ? -6.953 -1.872 18.253 1.00 84.69 112 ARG A O 1
ATOM 899 N N . LEU A 1 113 ? -5.856 0.002 18.872 1.00 84.56 113 LEU A N 1
ATOM 900 C CA . LEU A 1 113 ? -4.831 -0.080 17.832 1.00 84.56 113 LEU A CA 1
ATOM 901 C C . LEU A 1 113 ? -3.953 -1.323 18.020 1.00 84.56 113 LEU A C 1
ATOM 903 O O . LEU A 1 113 ? -3.700 -2.026 17.047 1.00 84.56 113 LEU A O 1
ATOM 907 N N . GLU A 1 114 ? -3.529 -1.616 19.252 1.00 81.06 114 GLU A N 1
ATOM 908 C CA . GLU A 1 114 ? -2.711 -2.798 19.564 1.00 81.06 114 GLU A CA 1
ATOM 909 C C . GLU A 1 114 ? -3.456 -4.095 19.218 1.00 81.06 114 GLU A C 1
ATOM 911 O O . GLU A 1 114 ? -2.929 -4.940 18.496 1.00 81.06 114 GLU A O 1
ATOM 916 N N . GLY A 1 115 ? -4.727 -4.209 19.618 1.00 83.69 115 GLY A N 1
ATOM 917 C CA . GLY A 1 115 ? -5.556 -5.362 19.255 1.00 83.69 115 GLY A CA 1
ATOM 918 C C . GLY A 1 115 ? -5.798 -5.484 17.745 1.00 83.69 115 GLY A C 1
ATOM 919 O O . GLY A 1 115 ? -5.779 -6.586 17.198 1.00 83.69 115 GLY A O 1
ATOM 920 N N . LEU A 1 116 ? -5.990 -4.362 17.040 1.00 86.50 116 LEU A N 1
ATOM 921 C CA . LEU A 1 116 ? -6.114 -4.356 15.579 1.00 86.50 116 LEU A CA 1
ATOM 922 C C . LEU A 1 116 ? -4.820 -4.844 14.913 1.00 86.50 116 LEU A C 1
ATOM 924 O O . LEU A 1 116 ? -4.876 -5.605 13.946 1.00 86.50 116 LEU A O 1
ATOM 928 N N . MET A 1 117 ? -3.663 -4.434 15.431 1.00 85.12 117 MET A N 1
ATOM 929 C CA . MET A 1 117 ? -2.373 -4.866 14.907 1.00 85.12 117 MET A CA 1
ATOM 930 C C . MET A 1 117 ? -2.165 -6.370 15.020 1.00 85.12 117 MET A C 1
ATOM 932 O O . MET A 1 117 ? -1.834 -6.991 14.013 1.00 85.12 117 MET A O 1
ATOM 936 N N . GLU A 1 118 ? -2.388 -6.958 16.198 1.00 81.75 118 GLU A N 1
ATOM 937 C CA . GLU A 1 118 ? -2.236 -8.406 16.405 1.00 81.75 118 GLU A CA 1
ATOM 938 C C . GLU A 1 118 ? -3.074 -9.200 15.395 1.00 81.75 118 GLU A C 1
ATOM 940 O O . GLU A 1 118 ? -2.624 -10.180 14.799 1.00 81.75 118 GLU A O 1
ATOM 945 N N . GLN A 1 119 ? -4.295 -8.732 15.127 1.00 84.50 119 GLN A N 1
ATOM 946 C CA . GLN A 1 119 ? -5.178 -9.369 14.157 1.00 84.50 119 GLN A CA 1
ATOM 947 C C . GLN A 1 119 ? -4.730 -9.163 12.704 1.00 84.50 119 GLN A C 1
ATOM 949 O O . GLN A 1 119 ? -5.028 -10.008 11.851 1.00 84.50 119 GLN A O 1
ATOM 954 N N . LEU A 1 120 ? -4.069 -8.047 12.390 1.00 85.19 120 LEU A N 1
ATOM 955 C CA . LEU A 1 120 ? -3.562 -7.747 11.051 1.00 85.19 120 LEU A CA 1
ATOM 956 C C . LEU A 1 120 ? -2.243 -8.453 10.747 1.00 85.19 120 LEU A C 1
ATOM 958 O O . LEU A 1 120 ? -2.028 -8.792 9.589 1.00 85.19 120 LEU A O 1
ATOM 962 N N . GLU A 1 121 ? -1.404 -8.753 11.739 1.00 80.44 121 GLU A N 1
ATOM 963 C CA . GLU A 1 121 ? -0.152 -9.498 11.529 1.00 80.44 121 GLU A CA 1
ATOM 964 C C . GLU A 1 121 ? -0.377 -10.888 10.927 1.00 80.44 121 GLU A C 1
ATOM 966 O O . GLU A 1 121 ? 0.446 -11.366 10.148 1.00 80.44 121 GLU A O 1
ATOM 971 N N . SER A 1 122 ? -1.521 -11.515 11.215 1.00 79.44 122 SER A N 1
ATOM 972 C CA . SER A 1 122 ? -1.900 -12.789 10.591 1.00 79.44 122 SER A CA 1
ATOM 973 C C . SER A 1 122 ? -2.085 -12.691 9.069 1.00 79.44 122 SER A C 1
ATOM 975 O O . SER A 1 122 ? -1.823 -13.657 8.355 1.00 79.44 122 SER A O 1
ATOM 977 N N . LEU A 1 123 ? -2.523 -11.530 8.570 1.00 79.06 123 LEU A N 1
ATOM 978 C CA . LEU A 1 123 ? -2.735 -11.266 7.143 1.00 79.06 123 LEU A CA 1
ATOM 979 C C . LEU A 1 123 ? -1.537 -10.568 6.493 1.00 79.06 123 LEU A C 1
ATOM 981 O O . LEU A 1 123 ? -1.268 -10.768 5.311 1.00 79.06 123 LEU A O 1
ATOM 985 N N . TYR A 1 124 ? -0.826 -9.750 7.265 1.00 81.94 124 TYR A N 1
ATOM 986 C CA . TYR A 1 124 ? 0.278 -8.906 6.829 1.00 81.94 124 TYR A CA 1
ATOM 987 C C . TYR A 1 124 ? 1.472 -9.123 7.771 1.00 81.94 124 TYR A C 1
ATOM 989 O O . TYR A 1 124 ? 1.728 -8.298 8.649 1.00 81.94 124 TYR A O 1
ATOM 997 N N . PRO A 1 125 ? 2.228 -10.222 7.598 1.00 71.75 125 PRO A N 1
ATOM 998 C CA . PRO A 1 125 ? 3.246 -10.665 8.559 1.00 71.75 125 PRO A CA 1
ATOM 999 C C . PRO A 1 125 ? 4.489 -9.765 8.628 1.00 71.75 125 PRO A C 1
ATOM 1001 O O . PRO A 1 125 ? 5.372 -9.987 9.456 1.00 71.75 125 PRO A O 1
ATOM 1004 N N . TYR A 1 126 ? 4.579 -8.765 7.750 1.00 77.56 126 TYR A N 1
ATOM 1005 C CA . TYR A 1 126 ? 5.695 -7.832 7.665 1.00 77.56 126 TYR A CA 1
ATOM 1006 C C . TYR A 1 126 ? 5.254 -6.446 8.131 1.00 77.56 126 TYR A C 1
ATOM 1008 O O . TYR A 1 126 ? 4.794 -5.625 7.330 1.00 77.56 126 TYR A O 1
ATOM 1016 N N . SER A 1 127 ? 5.419 -6.193 9.426 1.00 78.88 127 SER A N 1
ATOM 1017 C CA . SER A 1 127 ? 5.114 -4.925 10.086 1.00 78.88 127 SER A CA 1
ATOM 1018 C C . SER A 1 127 ? 6.368 -4.343 10.752 1.00 78.88 127 SER A C 1
ATOM 1020 O O . SER A 1 127 ? 7.207 -5.063 11.292 1.00 78.88 127 SER A O 1
ATOM 1022 N N . VAL A 1 128 ? 6.529 -3.020 10.686 1.00 79.50 128 VAL A N 1
ATOM 1023 C CA . VAL A 1 128 ? 7.632 -2.286 11.320 1.00 79.50 128 VAL A CA 1
ATOM 1024 C C . VAL A 1 128 ? 7.054 -1.134 12.146 1.00 79.50 128 VAL A C 1
ATOM 1026 O O . VAL A 1 128 ? 6.316 -0.311 11.592 1.00 79.50 128 VAL A O 1
ATOM 1029 N N . PRO A 1 129 ? 7.381 -1.028 13.446 1.00 79.19 129 PRO A N 1
ATOM 1030 C CA . PRO A 1 129 ? 7.061 0.160 14.227 1.00 79.19 129 PRO A CA 1
ATOM 1031 C C . PRO A 1 129 ? 7.940 1.332 13.763 1.00 79.19 129 PRO A C 1
ATOM 1033 O O . PRO A 1 129 ? 9.165 1.223 13.755 1.00 79.19 129 PRO A O 1
ATOM 1036 N N . GLU A 1 130 ? 7.330 2.451 13.362 1.00 76.62 130 GLU A N 1
ATOM 1037 C 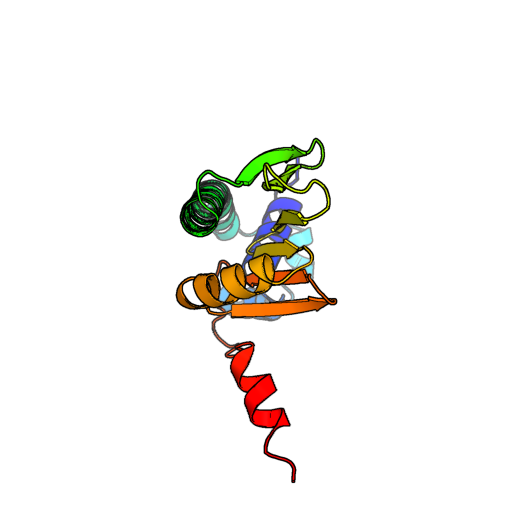CA . GLU A 1 130 ? 8.075 3.671 13.002 1.00 76.62 130 GLU A CA 1
ATOM 1038 C C . GLU A 1 130 ? 8.291 4.553 14.243 1.00 76.62 130 GLU A C 1
ATOM 1040 O O . GLU A 1 130 ? 9.407 4.991 14.515 1.00 76.62 130 GLU A O 1
ATOM 1045 N N . THR A 1 131 ? 7.231 4.778 15.023 1.00 74.81 131 THR A N 1
ATOM 1046 C CA . THR A 1 131 ? 7.231 5.532 16.290 1.00 74.81 131 THR A CA 1
ATOM 1047 C C . THR A 1 131 ? 6.124 5.003 17.205 1.00 74.81 131 THR A C 1
ATOM 1049 O O . THR A 1 131 ? 5.272 4.238 16.754 1.00 74.81 131 THR A O 1
ATOM 1052 N N . SER A 1 132 ? 6.078 5.426 18.474 1.00 73.62 132 SER A N 1
ATOM 1053 C CA . SER A 1 132 ? 4.981 5.063 19.386 1.00 73.62 132 SER A CA 1
ATOM 1054 C C . SER A 1 132 ? 3.615 5.353 18.754 1.00 73.62 132 SER A C 1
ATOM 1056 O O . SER A 1 132 ? 3.336 6.495 18.386 1.00 73.62 132 SER A O 1
ATOM 1058 N N . GLY A 1 133 ? 2.787 4.314 18.609 1.00 78.12 133 GLY A N 1
ATOM 1059 C CA . GLY A 1 133 ? 1.455 4.423 18.010 1.00 78.12 133 GLY A CA 1
ATOM 1060 C C . GLY A 1 133 ? 1.441 4.578 16.487 1.00 78.12 133 GLY A C 1
ATOM 1061 O O . GLY A 1 133 ? 0.442 5.044 15.956 1.00 78.12 133 GLY A O 1
ATOM 1062 N N . ARG A 1 134 ? 2.522 4.238 15.769 1.00 85.81 134 ARG A N 1
ATOM 1063 C CA . ARG A 1 134 ? 2.579 4.270 14.298 1.00 85.81 134 ARG A CA 1
ATOM 1064 C C . ARG A 1 134 ? 3.311 3.055 13.739 1.00 85.81 134 ARG A C 1
ATOM 1066 O O . ARG A 1 134 ? 4.494 2.845 14.009 1.00 85.81 134 ARG A O 1
ATOM 1073 N N . PHE A 1 135 ? 2.619 2.306 12.892 1.00 85.31 135 PHE A N 1
ATOM 1074 C CA . PHE A 1 135 ? 3.040 1.001 12.404 1.00 85.31 135 PHE A CA 1
ATOM 1075 C C . PHE A 1 135 ? 2.862 0.907 10.900 1.00 85.31 135 PHE A C 1
ATOM 1077 O O . PHE A 1 135 ? 1.797 1.211 10.365 1.00 85.31 135 PHE A O 1
ATOM 1084 N N . ARG A 1 136 ? 3.915 0.473 10.217 1.00 86.25 136 ARG A N 1
ATOM 1085 C CA . ARG A 1 136 ? 3.939 0.300 8.770 1.00 86.25 136 ARG A CA 1
ATOM 1086 C C . ARG A 1 136 ? 3.864 -1.175 8.418 1.00 86.25 136 ARG A C 1
ATOM 1088 O O . ARG A 1 136 ? 4.728 -1.938 8.829 1.00 86.25 136 ARG A O 1
ATOM 1095 N N . PHE A 1 137 ? 2.905 -1.545 7.587 1.00 85.62 137 PHE A N 1
ATOM 1096 C CA . PHE A 1 137 ? 2.716 -2.890 7.059 1.00 85.62 137 PHE A CA 1
ATOM 1097 C C . PHE A 1 137 ? 3.107 -2.937 5.584 1.00 85.62 137 PHE A C 1
ATOM 1099 O O . PHE A 1 137 ? 2.786 -2.025 4.818 1.00 85.62 137 PHE A O 1
ATOM 1106 N N . SER A 1 138 ? 3.797 -3.996 5.167 1.00 81.44 138 SER A N 1
ATOM 1107 C CA . SER A 1 138 ? 4.103 -4.229 3.756 1.00 81.44 138 SER A CA 1
ATOM 1108 C C . SER A 1 138 ? 2.972 -5.007 3.082 1.00 81.44 138 SER A C 1
ATOM 1110 O O . SER A 1 138 ? 2.503 -6.013 3.606 1.00 81.44 138 SER A O 1
ATOM 1112 N N . LEU A 1 139 ? 2.557 -4.548 1.900 1.00 76.06 139 LEU A N 1
ATOM 1113 C CA . LEU A 1 139 ? 1.561 -5.225 1.057 1.00 76.06 139 LEU A CA 1
ATOM 1114 C C . LEU A 1 139 ? 2.179 -6.256 0.112 1.00 76.06 139 LEU A C 1
ATOM 1116 O O . LEU A 1 139 ? 1.469 -6.910 -0.648 1.00 76.06 139 LEU A O 1
ATOM 1120 N N . ILE A 1 140 ? 3.503 -6.362 0.121 1.00 70.19 140 ILE A N 1
ATOM 1121 C CA . ILE A 1 140 ? 4.269 -7.197 -0.789 1.00 70.19 140 ILE A CA 1
ATOM 1122 C C . ILE A 1 140 ? 5.120 -8.117 0.070 1.00 70.19 140 ILE A C 1
ATOM 1124 O O . ILE A 1 140 ? 5.737 -7.673 1.039 1.00 70.19 140 ILE A O 1
ATOM 1128 N N . GLU A 1 141 ? 5.145 -9.399 -0.281 1.00 59.81 141 GLU A N 1
ATOM 1129 C CA . GLU A 1 141 ? 6.029 -10.370 0.353 1.00 59.81 141 GLU A CA 1
ATOM 1130 C C . GLU A 1 141 ? 7.474 -9.867 0.240 1.00 59.81 141 GLU A C 1
ATOM 1132 O O . GLU A 1 141 ? 8.031 -9.747 -0.856 1.00 59.81 141 GLU A O 1
ATOM 1137 N N . GLN A 1 142 ? 8.087 -9.513 1.373 1.00 57.03 142 GLN A N 1
ATOM 1138 C CA . GLN A 1 142 ? 9.492 -9.134 1.371 1.00 57.03 142 GLN A CA 1
ATOM 1139 C C . GLN A 1 142 ? 10.311 -10.408 1.201 1.00 57.03 142 GLN A C 1
ATOM 1141 O O . GLN A 1 142 ? 10.476 -11.168 2.153 1.00 57.03 142 GLN A O 1
ATOM 1146 N N . GLN A 1 143 ? 10.839 -10.611 -0.010 1.00 46.16 143 GLN A N 1
ATOM 1147 C CA . GLN A 1 143 ? 11.570 -11.817 -0.411 1.00 46.16 143 GLN A CA 1
ATOM 1148 C C . GLN A 1 143 ? 12.767 -12.179 0.495 1.00 46.16 143 GLN A C 1
ATOM 1150 O O . GLN A 1 143 ? 13.241 -13.299 0.396 1.00 46.16 143 GLN A O 1
ATOM 1155 N N . ASP A 1 144 ? 13.212 -11.300 1.409 1.00 45.25 144 ASP A N 1
ATOM 1156 C CA . ASP A 1 144 ? 14.380 -11.547 2.273 1.00 45.25 144 ASP A CA 1
ATOM 1157 C C . ASP A 1 144 ? 14.331 -10.932 3.694 1.00 45.25 144 ASP A C 1
ATOM 1159 O O . ASP A 1 144 ? 15.353 -10.870 4.377 1.00 45.25 144 ASP A O 1
ATOM 1163 N N . ARG A 1 145 ? 13.180 -10.473 4.213 1.00 48.09 145 ARG A N 1
ATOM 1164 C CA . ARG A 1 145 ? 13.129 -9.866 5.566 1.00 48.09 145 ARG A CA 1
ATOM 1165 C C . ARG A 1 145 ? 12.086 -10.500 6.469 1.00 48.09 145 ARG A C 1
ATOM 1167 O O . ARG A 1 145 ? 11.007 -9.962 6.662 1.00 48.09 145 ARG A O 1
ATOM 1174 N N . LYS A 1 146 ? 12.445 -11.612 7.116 1.00 45.12 146 LYS A N 1
ATOM 1175 C CA . LYS A 1 146 ? 11.756 -12.066 8.335 1.00 45.12 146 LYS A CA 1
ATOM 1176 C C . LYS A 1 146 ? 12.062 -11.096 9.480 1.00 45.12 146 LYS A C 1
ATOM 1178 O O . LYS A 1 146 ? 12.977 -11.346 10.255 1.00 45.12 146 LYS A O 1
ATOM 1183 N N . VAL A 1 147 ? 11.305 -10.013 9.607 1.00 52.25 147 VAL A N 1
ATOM 1184 C CA . VAL A 1 147 ? 11.229 -9.272 10.872 1.00 52.25 147 VAL A CA 1
ATOM 1185 C C . VAL A 1 147 ? 9.753 -9.153 11.224 1.00 52.25 147 VAL A C 1
ATOM 1187 O O . VAL A 1 147 ? 9.020 -8.407 10.588 1.00 52.25 147 VAL A O 1
ATOM 1190 N N . SER A 1 148 ? 9.330 -9.977 12.180 1.00 50.91 148 SER A N 1
ATOM 1191 C CA . SER A 1 148 ? 8.022 -9.909 12.835 1.00 50.91 148 SER A CA 1
ATOM 1192 C C . SER A 1 148 ? 8.224 -9.240 14.196 1.00 50.91 148 SER A C 1
ATOM 1194 O O . SER A 1 148 ? 9.228 -9.500 14.869 1.00 50.91 148 SER A O 1
ATOM 1196 N N . VAL A 1 149 ? 7.274 -8.389 14.586 1.00 51.66 149 VAL A N 1
ATOM 1197 C CA . VAL A 1 149 ? 7.273 -7.569 15.811 1.00 51.66 149 VAL A CA 1
ATOM 1198 C C . VAL A 1 149 ? 7.447 -8.411 17.082 1.00 51.66 149 VAL A C 1
ATOM 1200 O O . VAL A 1 149 ? 8.128 -7.983 18.014 1.00 51.66 149 VAL A O 1
ATOM 1203 N N . LEU A 1 150 ? 6.937 -9.646 17.102 1.00 48.94 150 LEU A N 1
ATOM 1204 C CA . LEU A 1 150 ? 7.041 -10.539 18.261 1.00 48.94 150 LEU A CA 1
ATOM 1205 C C . LEU A 1 150 ? 8.438 -11.150 18.454 1.00 48.94 150 LEU A C 1
ATOM 1207 O O . LEU A 1 150 ? 8.837 -11.399 19.590 1.00 48.94 150 LEU A O 1
ATOM 1211 N N . LYS A 1 151 ? 9.236 -11.314 17.388 1.00 48.59 151 LYS A N 1
ATOM 1212 C CA . LYS A 1 151 ? 10.595 -11.870 17.528 1.00 48.59 151 LYS A CA 1
ATOM 1213 C C . LYS A 1 151 ? 11.558 -10.920 18.232 1.00 48.59 151 LYS A C 1
ATOM 1215 O O . LYS A 1 151 ? 12.393 -11.370 19.007 1.00 48.59 151 LYS A O 1
ATOM 1220 N N . MET A 1 152 ? 11.417 -9.611 18.024 1.00 47.19 152 MET A N 1
ATOM 1221 C CA . MET A 1 152 ? 12.280 -8.631 18.698 1.00 47.19 152 MET A CA 1
ATOM 1222 C C . MET A 1 152 ? 11.948 -8.501 20.195 1.00 47.19 152 MET A C 1
ATOM 1224 O O . MET A 1 152 ? 12.839 -8.242 21.007 1.00 47.19 152 MET A O 1
ATOM 1228 N N . ALA A 1 153 ? 10.682 -8.714 20.575 1.00 48.22 153 ALA A N 1
ATOM 1229 C CA . ALA A 1 153 ? 10.250 -8.714 21.972 1.00 48.22 153 ALA A CA 1
ATOM 1230 C C . ALA A 1 153 ? 10.663 -9.996 22.721 1.00 48.22 153 ALA A C 1
ATOM 1232 O O . ALA A 1 153 ? 11.020 -9.919 23.898 1.00 48.22 153 ALA A O 1
ATOM 1233 N N . GLU A 1 154 ? 10.671 -11.155 22.052 1.00 46.12 154 GLU A N 1
ATOM 1234 C CA . GLU A 1 154 ? 11.214 -12.396 22.622 1.00 46.12 154 GLU A CA 1
ATOM 1235 C C . GLU A 1 154 ? 12.739 -12.342 22.775 1.00 46.12 154 GLU A C 1
ATOM 1237 O O . GLU A 1 154 ? 13.246 -12.663 23.847 1.00 46.12 154 GLU A O 1
ATOM 1242 N N . GLU A 1 155 ? 13.482 -11.852 21.777 1.00 48.09 155 GLU A N 1
ATOM 1243 C CA . GLU A 1 155 ? 14.950 -11.748 21.865 1.00 48.09 155 GLU A CA 1
ATOM 1244 C C . GLU A 1 155 ? 15.415 -10.759 22.948 1.00 48.09 155 GLU A C 1
ATOM 1246 O O . GLU A 1 155 ? 16.457 -10.962 23.570 1.00 48.09 155 GLU A O 1
ATOM 1251 N N . SER A 1 156 ? 14.610 -9.736 23.254 1.00 47.12 156 SER A N 1
ATOM 1252 C CA . SER A 1 156 ? 14.912 -8.771 24.323 1.00 47.12 156 SER A CA 1
ATOM 1253 C C . SER A 1 156 ? 14.598 -9.293 25.734 1.00 47.12 156 SER A C 1
ATOM 1255 O O . SER A 1 156 ? 15.040 -8.694 26.712 1.00 47.12 156 SER A O 1
ATOM 1257 N N . LYS A 1 157 ? 13.858 -10.404 25.871 1.00 42.34 157 LYS A N 1
ATOM 1258 C CA . LYS A 1 157 ? 13.553 -11.039 27.170 1.00 42.34 157 LYS A CA 1
ATOM 1259 C C . LYS A 1 157 ? 14.539 -12.140 27.574 1.00 42.34 157 LYS A C 1
ATOM 1261 O O . LYS A 1 157 ? 14.463 -12.608 28.707 1.00 42.34 157 LYS A O 1
ATOM 1266 N N . VAL A 1 158 ? 15.454 -12.548 26.691 1.00 39.97 158 VAL A N 1
ATOM 1267 C CA . VAL A 1 158 ? 16.390 -13.669 26.933 1.00 39.97 158 VAL A CA 1
ATOM 1268 C C . VAL A 1 158 ? 17.781 -13.194 27.390 1.00 39.97 158 VAL A C 1
ATOM 1270 O O . VAL A 1 158 ? 18.693 -13.999 27.545 1.00 39.97 158 VAL A O 1
ATOM 1273 N N . ILE A 1 159 ? 17.959 -11.902 27.684 1.00 43.53 159 ILE A N 1
ATOM 1274 C CA . ILE A 1 159 ? 19.172 -11.414 28.356 1.00 43.53 159 ILE A CA 1
ATOM 1275 C C . ILE A 1 159 ? 18.864 -11.211 29.844 1.00 43.53 159 ILE A C 1
ATOM 1277 O O . ILE A 1 159 ? 18.511 -10.113 30.271 1.00 43.53 159 ILE A O 1
ATOM 1281 N N . PHE A 1 160 ? 18.995 -12.292 30.612 1.00 36.69 160 PHE A N 1
ATOM 1282 C CA . PHE A 1 160 ? 19.243 -12.270 32.054 1.00 36.69 160 PHE A CA 1
ATOM 1283 C C . PHE A 1 160 ? 20.393 -13.223 32.368 1.00 36.69 160 PHE A C 1
ATOM 1285 O O . PHE A 1 160 ? 20.368 -14.360 31.844 1.00 36.69 160 PHE A O 1
#

Radius of gyration: 18.64 Å; chains: 1; bounding box: 45×30×54 Å

Sequence (160 aa):
MPTIRDRFDTLRKAMNWAWSDIDRITGRKNAATNITKRVPAWAHLAIEAHETYEPRLQLHVIDAINQRLGDEWLLKQEPSGAIAYQSNGDFNDEINLTFAPGAFILSGKGPRLEGLMEQLESLYPYSVPETSGRFRFSLIEQQDRKVSVLKMAEESKVIF

Foldseek 3Di:
DDDLLRLLVLLCVLLVPDQVNVCVVVVHDCSVVVVVVPDDPVSVVSSVVLVVCVVVLVVVVVVLLDVLLDPQWDWDQDPVRKIWTAGPPDRQFIWIWDDGRQKIKIFTDDPSLVVSVVSCCVVFVDKDAPDVRMIMTGNDPPPPDPDGPVVVVVVVVPPD

Organism: NCBI:txid478744